Protein AF-E4SNQ3-F1 (afdb_monomer)

pLDDT: mean 89.82, std 9.9, range [56.59, 98.12]

Radius of gyration: 20.14 Å; Cα contacts (8 Å, |Δi|>4): 132; chains: 1; bounding box: 45×31×50 Å

InterPro domains:
  IPR001387 Cro/C1-type, helix-turn-helix domain [PF01381] (7-59)
  IPR001387 Cro/C1-type, helix-turn-helix domain [PS50943] (6-59)
  IPR001387 Cro/C1-type, helix-turn-helix domain [SM00530] (5-59)
  IPR001387 Cro/C1-type, helix-turn-helix domain [cd00093] (3-59)
  IPR010982 Lambda repressor-like, DNA-binding domain superfamily [SSF47413] (2-60)
  IPR011990 Tetratricopeptide-like helical domain superfamily [G3DSA:1.25.40.10] (1-135)
  IPR053163 HTH-type transcriptional regulator Rgg-like [PTHR37038] (2-121)

Secondary structure (DSSP, 8-state):
-HHHHHHHHHHHTT--HHHHHTTTS-HHHHHHHHTTSS---HHHHHHHHHHTT--HHHHHHHTT-SHHHHHHHHHHHHHHTT-HHHHHHHHHHHHHHHHH-TT-HHHHHHHHHHHHHHHHHHS---S-TTTTT--

Foldseek 3Di:
DLLLLLVVLCVVVVHDLCRLCPPQHDSVQSVCSNVVNHDDDPVSVCSSCVSSPHHPQNSCVSVVNDPLNVLVVQLVVCLVVVVLVSLVVSLVVLVVVCVVVVVPVSSLVSSVSSQVSSCVSPVDGPRDPVSVVVD

Nearest PDB structures (foldseek):
  4yv6-assembly2_D  TM=5.550E-01  e=3.337E-05  Streptococcus dysgalactiae
  7zcv-assembly1_A  TM=4.538E-01  e=9.419E-04  Streptococcus pneumoniae
  2axv-assembly1_D  TM=5.640E-01  e=3.062E-03  Enterococcus faecalis
  2aw6-assembly1_A  TM=5.502E-01  e=3.062E-03  Enterococcus faecalis
  3u3w-assembly1_B  TM=4.871E-01  e=1.046E-02  Bacillus thuringiensis Bt407

Solvent-accessible surface area (backbone atoms only — not comparable to full-atom values): 7565 Å² total; per-residue (Å²): 107,66,35,40,47,50,49,51,58,35,52,77,70,70,54,51,62,59,74,57,21,62,98,70,52,53,47,68,54,51,51,27,18,32,67,68,70,49,78,78,56,70,68,52,52,51,56,44,30,54,70,68,75,43,53,71,70,58,49,31,45,76,63,63,60,32,73,64,54,54,50,52,51,49,46,53,49,26,59,76,69,66,35,58,69,58,26,50,52,51,18,53,52,27,45,54,51,18,72,79,36,75,85,42,60,69,37,48,55,50,20,50,54,30,21,50,59,36,20,73,79,66,78,47,81,77,65,58,75,80,57,65,79,76,113

Structure (mmCIF, N/CA/C/O backbone):
data_AF-E4SNQ3-F1
#
_entry.id   AF-E4SNQ3-F1
#
loop_
_atom_site.group_PDB
_atom_site.id
_atom_site.type_symbol
_atom_site.label_atom_id
_atom_site.label_alt_id
_atom_site.label_comp_id
_atom_site.label_asym_id
_atom_site.label_entity_id
_atom_site.label_seq_id
_atom_site.pdbx_PDB_ins_code
_atom_site.Cartn_x
_atom_site.Cartn_y
_atom_site.Cartn_z
_atom_site.occupancy
_atom_site.B_iso_or_equiv
_atom_site.auth_seq_id
_atom_site.auth_comp_id
_atom_site.auth_asym_id
_atom_site.auth_atom_id
_atom_site.pdbx_PDB_model_num
ATOM 1 N N . MET A 1 1 ? -12.685 1.979 0.065 1.00 73.75 1 MET A N 1
ATOM 2 C CA . MET A 1 1 ? -11.690 0.882 0.140 1.00 73.75 1 MET A CA 1
ATOM 3 C C . MET A 1 1 ? -11.237 0.616 1.573 1.00 73.75 1 MET A C 1
ATOM 5 O O . MET A 1 1 ? -11.560 -0.443 2.088 1.00 73.75 1 MET A O 1
ATOM 9 N N . LEU A 1 2 ? -10.552 1.548 2.257 1.00 90.31 2 LEU A N 1
ATOM 10 C CA . LEU A 1 2 ? -10.035 1.297 3.617 1.00 90.31 2 LEU A CA 1
ATOM 11 C C . LEU A 1 2 ? -11.123 1.175 4.693 1.00 90.31 2 LEU A C 1
ATOM 13 O O . LEU A 1 2 ? -11.112 0.216 5.457 1.00 90.31 2 LEU A O 1
ATOM 17 N N . GLY A 1 3 ? -12.080 2.108 4.743 1.00 94.88 3 GLY A N 1
ATOM 18 C CA . GLY A 1 3 ? -13.164 2.050 5.732 1.00 94.88 3 GLY A CA 1
ATOM 19 C C . GLY A 1 3 ? -14.006 0.779 5.598 1.00 94.88 3 GLY A C 1
ATOM 20 O O . GLY A 1 3 ? -14.340 0.132 6.588 1.00 94.88 3 GLY A O 1
ATOM 21 N N . GLU A 1 4 ? -14.282 0.366 4.364 1.00 95.31 4 GLU A N 1
ATOM 22 C CA . GLU A 1 4 ? -14.963 -0.896 4.079 1.00 95.31 4 GLU A CA 1
ATOM 23 C C . GLU A 1 4 ? -14.151 -2.116 4.529 1.00 95.31 4 GLU A C 1
ATOM 25 O O . GLU A 1 4 ? -14.696 -2.993 5.201 1.00 95.31 4 GLU A O 1
ATOM 30 N N . LYS A 1 5 ? -12.840 -2.140 4.256 1.00 94.88 5 LYS A N 1
ATOM 31 C C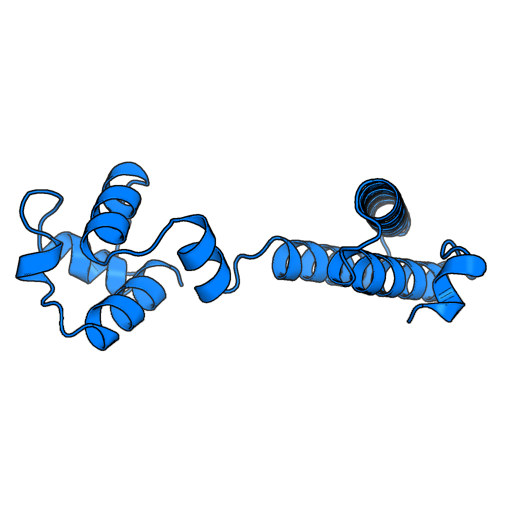A . LYS A 1 5 ? -11.961 -3.212 4.736 1.00 94.88 5 LYS A CA 1
ATOM 32 C C . LYS A 1 5 ? -11.925 -3.278 6.261 1.00 94.88 5 LYS A C 1
ATOM 34 O O . LYS A 1 5 ? -11.986 -4.361 6.838 1.00 94.88 5 LYS A O 1
ATOM 39 N N . PHE A 1 6 ? -11.870 -2.128 6.928 1.00 97.06 6 PHE A N 1
ATOM 40 C CA . PHE A 1 6 ? -11.948 -2.057 8.384 1.00 97.06 6 PHE A CA 1
ATOM 41 C C . PHE A 1 6 ? -13.270 -2.642 8.903 1.00 97.06 6 PHE A C 1
ATOM 43 O O . PHE A 1 6 ? -13.261 -3.460 9.823 1.00 97.06 6 PHE A O 1
ATOM 50 N N . ARG A 1 7 ? -14.401 -2.289 8.274 1.00 97.69 7 ARG A N 1
ATOM 51 C CA . ARG A 1 7 ? -15.733 -2.820 8.608 1.00 97.69 7 ARG A CA 1
ATOM 52 C C . ARG A 1 7 ? -15.778 -4.343 8.519 1.00 97.69 7 ARG A C 1
ATOM 54 O O . ARG A 1 7 ? -16.350 -4.977 9.404 1.00 97.69 7 ARG A O 1
ATOM 61 N N . GLU A 1 8 ? -15.206 -4.926 7.467 1.00 97.06 8 GLU A N 1
ATOM 62 C CA . GLU A 1 8 ? -15.104 -6.382 7.309 1.00 97.06 8 GLU A CA 1
ATOM 63 C C . GLU A 1 8 ? -14.332 -7.015 8.468 1.00 97.06 8 GLU A C 1
ATOM 65 O O . GLU A 1 8 ? -14.862 -7.892 9.148 1.00 97.06 8 GLU A O 1
ATOM 70 N N . LEU A 1 9 ? -13.117 -6.528 8.735 1.00 96.94 9 LEU A N 1
ATOM 71 C CA . LEU A 1 9 ? -12.230 -7.066 9.771 1.00 96.94 9 LEU A CA 1
ATOM 72 C C . LEU A 1 9 ? -12.852 -6.957 11.167 1.00 96.94 9 LEU A C 1
ATOM 74 O O . LEU A 1 9 ? -12.835 -7.908 11.946 1.00 96.94 9 LEU A O 1
ATOM 78 N N . ARG A 1 10 ? -13.485 -5.820 11.464 1.00 97.50 10 ARG A N 1
ATOM 79 C CA . ARG A 1 10 ? -14.216 -5.611 12.714 1.00 97.50 10 ARG A CA 1
ATOM 80 C C . ARG A 1 10 ? -15.377 -6.595 12.869 1.00 97.50 10 ARG A C 1
ATOM 82 O O . ARG A 1 10 ? -15.564 -7.159 13.947 1.00 97.50 10 ARG A O 1
ATOM 89 N N . LYS A 1 11 ? -16.179 -6.784 11.813 1.00 97.50 11 LYS A N 1
ATOM 90 C CA . LYS A 1 11 ? -17.323 -7.709 11.831 1.00 97.50 11 LYS A CA 1
ATOM 91 C C . LYS A 1 11 ? -16.880 -9.164 11.973 1.00 97.50 11 LYS A C 1
ATOM 93 O O . LYS A 1 11 ? -17.542 -9.901 12.693 1.00 97.50 11 LYS A O 1
ATOM 98 N N . GLN A 1 12 ? -15.761 -9.554 11.361 1.00 96.88 12 GLN A N 1
ATOM 99 C CA . GLN A 1 12 ? -15.171 -10.891 11.521 1.00 96.88 12 GLN A CA 1
ATOM 100 C C . GLN A 1 12 ? -14.804 -11.200 12.980 1.00 96.88 12 GLN A C 1
ATOM 102 O O . GLN A 1 12 ? -14.927 -12.340 13.408 1.00 96.88 12 GLN A O 1
ATOM 107 N N . GLN A 1 13 ? -14.418 -10.187 13.761 1.00 96.62 13 GLN A N 1
ATOM 108 C CA . GLN A 1 13 ? -14.147 -10.322 15.198 1.00 96.62 13 GLN A CA 1
ATOM 109 C C . GLN A 1 13 ? -15.397 -10.163 16.085 1.00 96.62 13 GLN A C 1
ATOM 111 O O . GLN A 1 13 ? -15.290 -10.173 17.309 1.00 96.62 13 GLN A O 1
ATOM 116 N N . GLY A 1 14 ? -16.585 -9.954 15.504 1.00 97.00 14 GLY A N 1
ATOM 117 C CA . GLY A 1 14 ? -17.825 -9.751 16.261 1.00 97.00 14 GLY A CA 1
ATOM 118 C C . GLY A 1 14 ? -17.878 -8.441 17.062 1.00 97.00 14 GLY A C 1
ATOM 119 O O . GLY A 1 14 ? -18.680 -8.312 17.986 1.00 97.00 14 GLY A O 1
ATOM 120 N N . ILE A 1 15 ? -17.039 -7.449 16.740 1.00 97.06 15 ILE A N 1
ATOM 121 C CA . ILE A 1 15 ? -16.958 -6.195 17.502 1.00 97.06 15 ILE A CA 1
ATOM 122 C C . ILE A 1 15 ? -18.008 -5.201 16.985 1.00 97.06 15 ILE A C 1
ATOM 124 O O . ILE A 1 15 ? -18.052 -4.865 15.798 1.00 97.06 15 ILE A O 1
ATOM 128 N N . SER A 1 16 ? -18.860 -4.686 17.876 1.00 97.31 16 SER A N 1
ATOM 129 C CA . SER A 1 16 ? -19.875 -3.691 17.509 1.00 97.31 16 SER A CA 1
ATOM 130 C C . SER A 1 16 ? -19.252 -2.331 17.178 1.00 97.31 16 SER A C 1
ATOM 132 O O . SER A 1 16 ? -18.189 -1.963 17.682 1.00 97.31 16 SER A O 1
ATOM 134 N N . ILE A 1 17 ? -19.934 -1.554 16.333 1.00 97.81 17 ILE A N 1
ATOM 135 C CA . ILE A 1 17 ? -19.465 -0.215 15.954 1.00 97.81 17 ILE A CA 1
ATOM 136 C C . ILE A 1 17 ? -19.396 0.729 17.163 1.00 97.81 17 ILE A C 1
ATOM 138 O O . ILE A 1 17 ? -18.476 1.532 17.264 1.00 97.81 17 ILE A O 1
ATOM 142 N N . ILE A 1 18 ? -20.323 0.577 18.113 1.00 97.44 18 ILE A N 1
ATOM 143 C CA . ILE A 1 18 ? -20.355 1.353 19.355 1.00 97.44 18 ILE A CA 1
ATOM 144 C C . ILE A 1 18 ? -19.084 1.062 20.160 1.00 97.44 18 ILE A C 1
ATOM 146 O O . ILE A 1 18 ? -18.306 1.980 20.412 1.00 97.44 18 ILE A O 1
ATOM 150 N N . LYS A 1 19 ? -18.815 -0.223 20.436 1.00 96.94 19 LYS A N 1
ATOM 151 C CA . LYS A 1 19 ? -17.662 -0.676 21.230 1.00 96.94 19 LYS A CA 1
ATOM 152 C C . LYS A 1 19 ? -16.323 -0.263 20.624 1.00 96.94 19 LYS A C 1
ATOM 154 O O . LYS A 1 19 ? -15.395 0.065 21.356 1.00 96.94 19 LYS A O 1
ATOM 159 N N . VAL A 1 20 ? -16.187 -0.305 19.298 1.00 97.50 20 VAL A N 1
ATOM 160 C CA . VAL A 1 20 ? -14.918 0.076 18.664 1.00 97.50 20 VAL A CA 1
ATOM 161 C C . VAL A 1 20 ? -14.719 1.595 18.640 1.00 97.50 20 VAL A C 1
ATOM 163 O O . VAL A 1 20 ? -13.589 2.056 18.740 1.00 97.50 20 VAL A O 1
ATOM 166 N N . SER A 1 21 ? -15.802 2.370 18.500 1.00 97.75 21 SER A N 1
ATOM 167 C CA . SER A 1 21 ? -15.742 3.832 18.359 1.00 97.75 21 SER A CA 1
ATOM 168 C C . SER A 1 21 ? -15.537 4.571 19.682 1.00 97.75 21 SER A C 1
ATOM 170 O O . SER A 1 21 ? -15.025 5.691 19.689 1.00 97.75 21 SER A O 1
ATOM 172 N N . GLU A 1 22 ? -15.913 3.941 20.796 1.00 97.69 22 GLU A N 1
ATOM 173 C CA . GLU A 1 22 ? -15.920 4.529 22.133 1.00 97.69 22 GLU A CA 1
ATOM 174 C C . GLU A 1 22 ? -14.572 5.155 22.516 1.00 97.69 22 GLU A C 1
ATOM 176 O O . GLU A 1 22 ? -13.531 4.492 22.494 1.00 97.69 22 GLU A O 1
ATOM 181 N N . GLY A 1 23 ? -14.601 6.447 22.859 1.00 96.81 23 GLY A N 1
ATOM 182 C CA . GLY A 1 23 ? -13.419 7.229 23.237 1.00 96.81 23 GLY A CA 1
ATOM 183 C C . GLY A 1 23 ? -12.502 7.636 22.077 1.00 96.81 23 GLY A C 1
ATOM 184 O O . GLY A 1 23 ? -11.480 8.264 22.323 1.00 96.81 23 GLY A O 1
ATOM 185 N N . ILE A 1 24 ? -12.840 7.301 20.823 1.00 97.69 24 ILE A N 1
ATOM 186 C CA . ILE A 1 24 ? -12.021 7.617 19.637 1.00 97.69 24 ILE A CA 1
ATOM 187 C C . ILE A 1 24 ? -12.782 8.530 18.663 1.00 97.69 24 ILE A C 1
ATOM 189 O O . ILE A 1 24 ? -12.246 9.520 18.163 1.00 97.69 24 ILE A O 1
ATOM 193 N N . THR A 1 25 ? -14.034 8.193 18.348 1.00 97.75 25 THR A N 1
ATOM 194 C CA . THR A 1 25 ? -14.883 8.942 17.408 1.00 97.75 25 THR A CA 1
ATOM 195 C C . THR A 1 25 ? -16.361 8.621 17.646 1.00 97.75 25 THR A C 1
ATOM 197 O O . THR A 1 25 ? -16.683 7.707 18.398 1.00 97.75 25 THR A O 1
ATOM 200 N N . SER A 1 26 ? -17.293 9.333 17.006 1.00 97.88 26 SER A N 1
ATOM 201 C CA . SER A 1 26 ? -18.711 8.961 17.097 1.00 97.88 26 SER A CA 1
ATOM 202 C C . SER A 1 26 ? -19.014 7.722 16.245 1.00 97.88 26 SER A C 1
ATOM 204 O O . SER A 1 26 ? -18.475 7.567 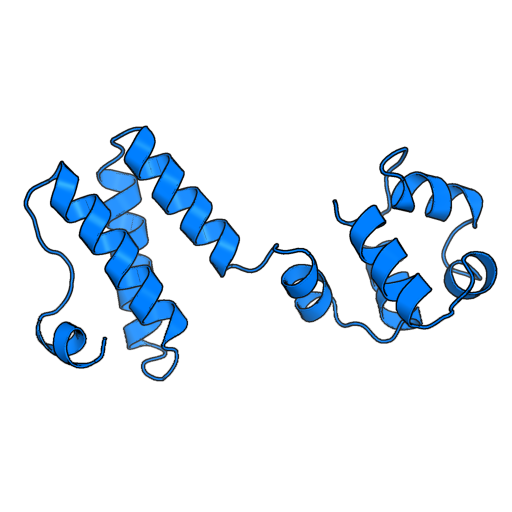15.144 1.00 97.88 26 SER A O 1
ATOM 206 N N . ALA A 1 27 ? -19.942 6.871 16.700 1.00 97.38 27 ALA A N 1
ATOM 207 C CA . ALA A 1 27 ? -20.402 5.715 15.923 1.00 97.38 27 ALA A CA 1
ATOM 208 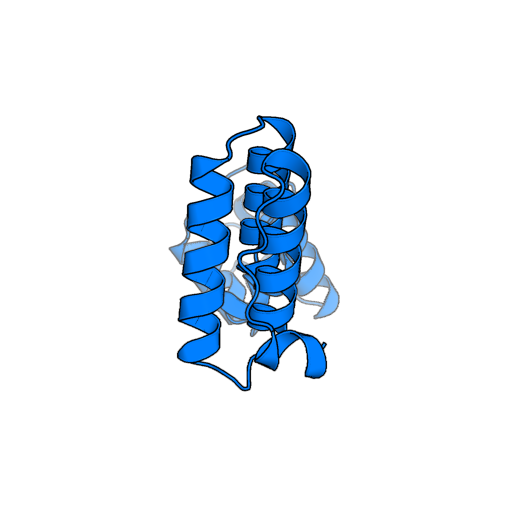C C . ALA A 1 27 ? -20.924 6.124 14.532 1.00 97.38 27 ALA A C 1
ATOM 210 O O . ALA A 1 27 ? -20.672 5.432 13.549 1.00 97.38 27 ALA A O 1
ATOM 211 N N . SER A 1 28 ? -21.581 7.285 14.426 1.00 97.25 28 SER A N 1
ATOM 212 C CA . SER A 1 28 ? -22.047 7.850 13.153 1.00 97.25 28 SER A CA 1
ATOM 213 C C . SER A 1 28 ? -20.900 8.243 12.215 1.00 97.25 28 SER A C 1
ATOM 215 O O . SER A 1 28 ? -20.959 7.954 11.019 1.00 97.25 28 SER A O 1
ATOM 217 N N . SER A 1 29 ? -19.831 8.855 12.736 1.00 97.50 29 SER A N 1
ATOM 218 C CA . SER A 1 29 ? -18.650 9.224 11.944 1.00 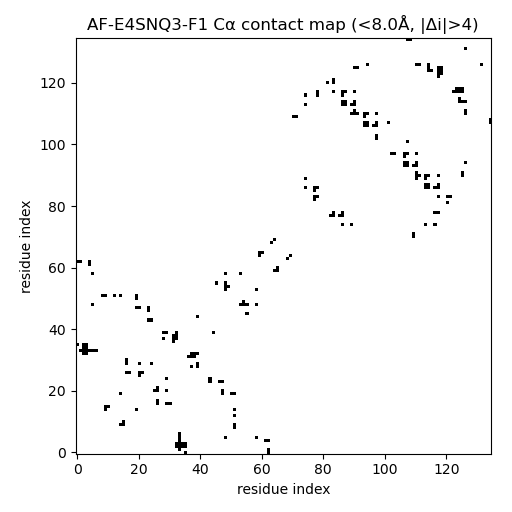97.50 29 SER A CA 1
ATOM 219 C C . SER A 1 29 ? -17.923 7.981 11.447 1.00 97.50 29 SER A C 1
ATOM 221 O O . SER A 1 29 ? -17.586 7.892 10.266 1.00 97.50 29 SER A O 1
ATOM 223 N N . LEU A 1 30 ? -17.752 6.985 12.324 1.00 98.12 30 LEU A N 1
ATOM 224 C CA . LEU A 1 30 ? -17.187 5.696 11.946 1.00 98.12 30 LEU A CA 1
ATOM 225 C C . LEU A 1 30 ? -18.044 5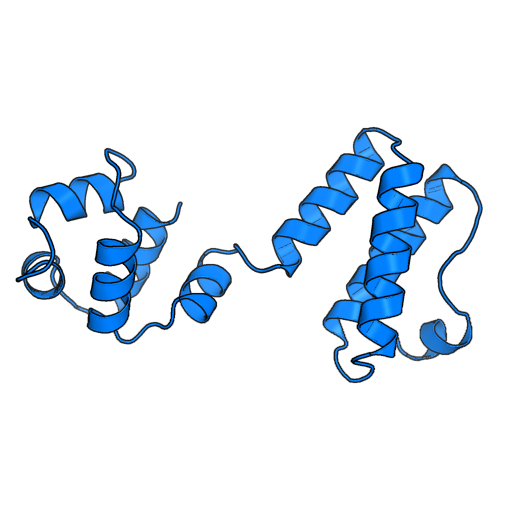.004 10.881 1.00 98.12 30 LEU A C 1
ATOM 227 O O . LEU A 1 30 ? -17.509 4.542 9.881 1.00 98.12 30 LEU A O 1
ATOM 231 N N . GLN A 1 31 ? -19.369 4.998 11.033 1.00 97.69 31 GLN A N 1
ATOM 232 C CA . GLN A 1 31 ? -20.276 4.382 10.065 1.00 97.69 31 GLN A CA 1
ATOM 233 C C . GLN A 1 31 ? -20.198 5.058 8.696 1.00 97.69 31 GLN A C 1
ATOM 235 O O . GLN A 1 31 ? -20.242 4.382 7.667 1.00 97.69 31 GLN A O 1
ATOM 240 N N . ARG A 1 32 ? -20.092 6.391 8.653 1.00 97.81 32 ARG A N 1
ATOM 241 C CA . ARG A 1 32 ? -19.900 7.114 7.392 1.00 97.81 32 ARG A CA 1
ATOM 242 C C . ARG A 1 32 ? -18.590 6.710 6.730 1.00 97.81 32 ARG A C 1
ATOM 244 O O . ARG A 1 32 ? -18.614 6.374 5.550 1.00 97.81 32 ARG A O 1
ATOM 251 N N . TRP A 1 33 ? -17.490 6.678 7.476 1.00 97.50 33 TRP A N 1
ATOM 252 C CA . TRP A 1 33 ? -16.194 6.251 6.946 1.00 97.50 33 TRP A CA 1
ATOM 253 C C . TRP A 1 33 ? -16.204 4.789 6.470 1.00 97.50 33 TRP A C 1
ATOM 255 O O . TRP A 1 33 ? -15.794 4.508 5.346 1.00 97.50 33 TRP A O 1
ATOM 265 N N . GLU A 1 34 ? -16.770 3.868 7.257 1.00 97.06 34 GLU A N 1
ATOM 266 C CA . GLU A 1 34 ? -16.912 2.445 6.909 1.00 97.06 34 GLU A CA 1
ATOM 267 C C . GLU A 1 34 ? -17.722 2.197 5.627 1.00 97.06 34 GLU A C 1
ATOM 269 O O . GLU A 1 34 ? -17.553 1.173 4.968 1.00 97.06 34 GLU A O 1
ATOM 274 N N . ASN A 1 35 ? -18.606 3.129 5.268 1.00 96.19 35 ASN A N 1
ATOM 275 C CA . ASN A 1 35 ? -19.423 3.072 4.056 1.00 96.19 35 ASN A CA 1
ATOM 276 C C . ASN A 1 35 ? -18.887 3.965 2.925 1.00 96.19 35 ASN A C 1
ATOM 278 O O . ASN A 1 35 ? -19.615 4.221 1.970 1.00 96.19 35 ASN A O 1
ATOM 282 N N . ASN A 1 36 ? -17.650 4.463 3.032 1.00 93.31 36 ASN A N 1
ATOM 283 C CA . ASN A 1 36 ? -17.035 5.395 2.077 1.00 93.31 36 ASN A CA 1
ATOM 284 C C . ASN A 1 36 ? -17.849 6.698 1.873 1.00 93.31 36 ASN A C 1
ATOM 286 O O . ASN A 1 36 ? -17.790 7.321 0.820 1.00 93.31 36 ASN A O 1
ATOM 290 N N . LYS A 1 37 ? -18.626 7.115 2.882 1.00 95.31 37 LYS A N 1
ATOM 291 C CA . LYS A 1 37 ? -19.459 8.333 2.889 1.00 95.31 37 LYS A CA 1
ATOM 292 C C . LYS A 1 37 ? -18.853 9.467 3.718 1.00 95.31 37 LYS A C 1
ATOM 294 O O . LYS A 1 37 ? -19.559 10.427 4.023 1.00 95.31 3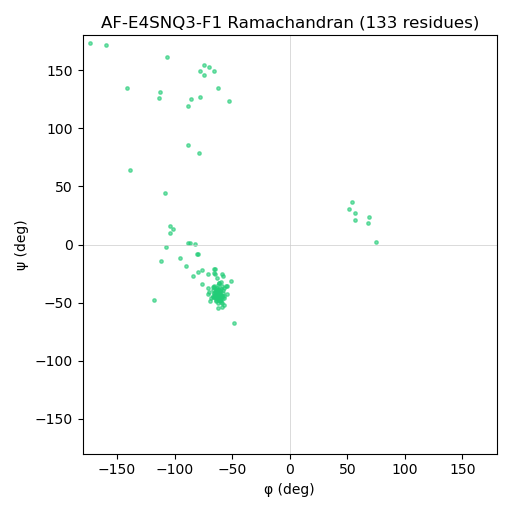7 LYS A O 1
ATOM 299 N N . GLY A 1 38 ? -17.602 9.343 4.153 1.00 92.31 38 GLY A N 1
ATOM 300 C CA . GLY A 1 38 ? -16.896 10.331 4.966 1.00 92.31 38 GLY A CA 1
ATOM 301 C C . GLY A 1 38 ? -15.429 9.962 5.167 1.00 92.31 38 GLY A C 1
ATOM 302 O O . GLY A 1 38 ? -15.002 8.870 4.796 1.00 92.31 38 GLY A O 1
ATOM 303 N N . GLU A 1 39 ? -14.679 10.873 5.776 1.00 93.94 39 GLU A N 1
ATOM 304 C CA . GLU A 1 39 ? -13.244 10.733 6.025 1.00 93.94 39 GLU A CA 1
ATOM 305 C C . GLU A 1 39 ? -12.949 10.469 7.506 1.00 93.94 39 GLU A C 1
ATOM 307 O O . GLU A 1 39 ? -13.781 10.714 8.383 1.00 93.94 39 GLU A O 1
ATOM 312 N N . MET A 1 40 ? -11.752 9.953 7.783 1.00 95.50 40 MET A N 1
ATOM 313 C CA . MET A 1 40 ? -11.261 9.690 9.133 1.00 95.50 40 MET A CA 1
ATOM 314 C C . MET A 1 40 ? -9.776 10.038 9.195 1.00 95.50 40 MET A C 1
ATOM 316 O O . MET A 1 40 ? -9.020 9.652 8.305 1.00 95.50 40 MET A O 1
ATOM 320 N N . SER A 1 41 ? -9.353 10.750 10.242 1.00 95.62 41 SER A N 1
ATOM 321 C CA . SER A 1 41 ? -7.939 11.080 10.426 1.00 95.62 41 SER A CA 1
ATOM 322 C C . SER A 1 41 ? -7.107 9.824 10.686 1.00 95.62 41 SER A C 1
ATOM 324 O O . SER A 1 41 ? -7.581 8.865 11.301 1.00 95.62 41 SER A O 1
ATOM 326 N N . ILE A 1 42 ? -5.841 9.844 10.264 1.00 93.12 42 ILE A N 1
ATOM 327 C CA . ILE A 1 42 ? -4.921 8.711 10.434 1.00 93.12 42 ILE A CA 1
ATOM 328 C C . ILE A 1 42 ? -4.732 8.313 11.905 1.00 93.12 42 ILE A C 1
ATOM 330 O O . ILE A 1 42 ? -4.658 7.126 12.217 1.00 93.12 42 ILE A O 1
ATOM 334 N N . GLU A 1 43 ? -4.735 9.285 12.818 1.00 96.38 43 GLU A N 1
ATOM 335 C CA . GLU A 1 43 ? -4.680 9.054 14.265 1.00 96.38 43 GLU A CA 1
ATOM 336 C C . GLU A 1 43 ? -5.872 8.208 14.740 1.00 96.38 43 GLU A C 1
ATOM 338 O O . GLU A 1 43 ? -5.697 7.171 15.380 1.00 96.38 43 GLU A O 1
ATOM 343 N N . LYS A 1 44 ? -7.095 8.590 14.345 1.00 97.50 44 LYS A N 1
ATOM 344 C CA . LYS A 1 44 ? -8.312 7.840 14.679 1.00 97.50 44 LYS A CA 1
ATOM 345 C C . LYS A 1 44 ? -8.302 6.455 14.046 1.00 97.50 44 LYS A C 1
ATOM 347 O O . LYS A 1 44 ? -8.646 5.491 14.721 1.00 97.50 44 LYS A O 1
ATOM 352 N N . VAL A 1 45 ? -7.877 6.335 12.786 1.00 96.75 45 VAL A N 1
ATOM 353 C CA . VAL A 1 45 ? -7.740 5.033 12.110 1.00 96.75 45 VAL A CA 1
ATOM 354 C C . VAL A 1 45 ? -6.767 4.129 12.867 1.00 96.75 45 VAL A C 1
ATOM 356 O O . VAL A 1 45 ? -7.087 2.972 13.116 1.00 96.75 45 VAL A O 1
ATOM 359 N N . THR A 1 46 ? -5.626 4.654 13.306 1.00 95.69 46 THR A N 1
ATOM 360 C CA . THR A 1 46 ? -4.625 3.887 14.063 1.00 95.69 46 THR A CA 1
ATOM 361 C C . THR A 1 46 ? -5.187 3.403 15.401 1.00 95.69 46 THR A C 1
ATOM 363 O O . THR A 1 46 ? -5.072 2.224 15.734 1.00 95.69 46 THR A O 1
ATOM 366 N N . ASN A 1 47 ? -5.888 4.273 16.133 1.00 97.62 47 ASN A N 1
ATOM 367 C CA . ASN A 1 47 ? -6.534 3.904 17.395 1.00 97.62 47 ASN A CA 1
ATOM 368 C C . ASN A 1 47 ? -7.643 2.854 17.205 1.00 97.62 47 ASN A C 1
ATOM 370 O O . ASN A 1 47 ? -7.777 1.933 18.013 1.00 97.62 47 ASN A O 1
ATOM 374 N N . LEU A 1 48 ? -8.417 2.956 16.122 1.00 98.06 48 LEU A N 1
ATOM 375 C CA . LEU A 1 48 ? -9.446 1.979 15.761 1.00 98.06 48 LEU A CA 1
ATOM 376 C C . LEU A 1 48 ? -8.842 0.613 15.402 1.00 98.06 48 LEU A C 1
ATOM 378 O O . LEU A 1 48 ? -9.376 -0.414 15.818 1.00 98.06 48 LEU A O 1
ATOM 382 N N . LEU A 1 49 ? -7.729 0.591 14.662 1.00 97.75 49 LEU A N 1
ATOM 383 C CA . LEU A 1 49 ? -6.994 -0.631 14.322 1.00 97.75 49 LEU A CA 1
ATOM 384 C C . LEU A 1 49 ? -6.450 -1.330 15.572 1.00 97.75 49 LEU A C 1
ATOM 386 O O . LEU A 1 49 ? -6.648 -2.535 15.734 1.00 97.75 49 LEU A O 1
ATOM 390 N N . ASN A 1 50 ? -5.877 -0.563 16.503 1.00 96.19 50 ASN A N 1
ATOM 391 C CA . ASN A 1 50 ? -5.433 -1.081 17.797 1.00 96.19 50 ASN A CA 1
ATOM 392 C C . ASN A 1 50 ? -6.591 -1.722 18.579 1.00 96.19 50 ASN A C 1
ATOM 394 O O . ASN A 1 50 ? -6.418 -2.780 19.177 1.00 96.19 50 ASN A O 1
ATOM 398 N N . ARG A 1 51 ? -7.799 -1.139 18.533 1.00 96.75 51 ARG A N 1
ATOM 399 C CA . ARG A 1 51 ? -8.986 -1.674 19.227 1.00 96.75 51 ARG A CA 1
ATOM 400 C C . ARG A 1 51 ? -9.452 -3.031 18.687 1.00 96.75 51 ARG A C 1
ATOM 402 O O . ARG A 1 51 ? -10.087 -3.783 19.423 1.00 96.75 51 ARG A O 1
ATOM 409 N N . ILE A 1 52 ? -9.144 -3.339 17.428 1.00 96.62 52 ILE A N 1
ATOM 410 C CA . ILE A 1 52 ? -9.410 -4.643 16.805 1.00 96.62 52 ILE A CA 1
ATOM 411 C C . ILE A 1 52 ? -8.137 -5.497 16.685 1.00 96.62 52 ILE A C 1
ATOM 413 O O . ILE A 1 52 ? -8.118 -6.464 15.933 1.00 96.62 52 ILE A O 1
ATOM 417 N N . ASN A 1 53 ? -7.067 -5.151 17.410 1.00 96.12 53 ASN A N 1
ATOM 418 C CA . ASN A 1 53 ? -5.792 -5.876 17.435 1.00 96.12 53 ASN A CA 1
ATOM 419 C C . ASN A 1 53 ? -5.154 -6.100 16.051 1.00 96.12 53 ASN A C 1
ATOM 421 O O . ASN A 1 53 ? -4.552 -7.144 15.809 1.00 96.12 53 ASN A O 1
ATOM 425 N N . ILE A 1 54 ? -5.275 -5.134 15.136 1.00 94.50 54 ILE A N 1
ATOM 426 C CA . ILE A 1 54 ? -4.638 -5.193 13.814 1.00 94.50 54 ILE A CA 1
ATOM 427 C C . ILE A 1 54 ? -3.561 -4.120 13.728 1.00 94.50 54 ILE A C 1
ATOM 429 O O . ILE A 1 54 ? -3.803 -2.952 14.021 1.00 94.50 54 ILE A O 1
ATOM 433 N N . ARG A 1 55 ? -2.362 -4.503 13.283 1.00 91.00 55 ARG A N 1
ATOM 434 C CA . ARG A 1 55 ? -1.276 -3.542 13.049 1.00 91.00 55 ARG A CA 1
ATOM 435 C C . ARG A 1 55 ? -1.482 -2.797 11.722 1.00 91.00 55 ARG A C 1
ATOM 437 O O . ARG A 1 55 ? -1.992 -3.395 10.774 1.00 91.00 55 ARG A O 1
ATOM 444 N N . PRO A 1 56 ? -1.042 -1.531 11.588 1.00 88.00 56 PRO A N 1
ATOM 445 C CA . PRO A 1 56 ? -1.219 -0.768 10.349 1.00 88.00 56 PRO A CA 1
ATOM 446 C C . PRO A 1 56 ? -0.672 -1.458 9.092 1.00 88.00 56 PRO A C 1
ATOM 448 O O . PRO A 1 56 ? -1.351 -1.495 8.071 1.00 88.00 56 PRO A O 1
ATOM 451 N N . ASN A 1 57 ? 0.513 -2.065 9.163 1.00 83.06 57 ASN A N 1
ATOM 452 C CA . ASN A 1 57 ? 1.107 -2.798 8.040 1.00 83.06 57 ASN A CA 1
ATOM 453 C C . ASN A 1 57 ? 0.273 -4.021 7.625 1.00 83.06 57 ASN A C 1
ATOM 455 O O . ASN A 1 57 ? 0.038 -4.246 6.441 1.00 83.06 57 ASN A O 1
ATOM 459 N N . GLU A 1 58 ? -0.221 -4.784 8.598 1.00 85.25 58 GLU A N 1
ATOM 460 C CA . GLU A 1 58 ? -1.119 -5.912 8.358 1.00 85.25 58 GLU A CA 1
ATOM 461 C C . GLU A 1 58 ? -2.436 -5.447 7.726 1.00 85.25 58 GLU A C 1
ATOM 463 O O . GLU A 1 58 ? -2.930 -6.070 6.786 1.00 85.25 58 GLU A O 1
ATOM 468 N N . PHE A 1 59 ? -2.994 -4.338 8.211 1.00 91.00 59 PHE A N 1
ATOM 469 C CA . PHE A 1 59 ? -4.206 -3.754 7.652 1.00 91.00 59 PHE A CA 1
ATOM 470 C C . PHE A 1 59 ? -4.024 -3.355 6.188 1.00 91.00 59 PHE A C 1
ATOM 472 O O . PHE A 1 59 ? -4.853 -3.718 5.354 1.00 91.00 59 PHE A O 1
ATOM 479 N N . LEU A 1 60 ? -2.931 -2.657 5.866 1.00 85.88 60 LEU A N 1
ATOM 480 C CA . LEU A 1 60 ? -2.605 -2.266 4.496 1.00 85.88 60 LEU A CA 1
ATOM 481 C C . LEU A 1 60 ? -2.433 -3.490 3.597 1.00 85.88 60 LEU A C 1
ATOM 483 O O . LEU A 1 60 ? -2.999 -3.523 2.506 1.00 85.88 60 LEU A O 1
ATOM 487 N N . ALA A 1 61 ? -1.760 -4.536 4.079 1.00 80.62 61 ALA A N 1
ATOM 488 C CA . ALA A 1 61 ? -1.627 -5.777 3.328 1.00 80.62 61 ALA A CA 1
ATOM 489 C C . ALA A 1 61 ? -2.988 -6.430 3.037 1.00 80.62 61 ALA A C 1
ATOM 491 O O . ALA A 1 61 ? -3.298 -6.746 1.889 1.00 80.62 61 ALA A O 1
ATOM 492 N N . LYS A 1 62 ? -3.853 -6.545 4.052 1.00 83.44 62 LYS A N 1
ATOM 493 C CA . LYS A 1 62 ? -5.222 -7.071 3.899 1.00 83.44 62 LYS A CA 1
ATOM 494 C C . LYS A 1 62 ? -6.117 -6.179 3.035 1.00 83.44 62 LYS A C 1
ATOM 496 O O . LYS A 1 62 ? -7.096 -6.670 2.476 1.00 83.44 62 LYS A O 1
ATOM 501 N N . ALA A 1 63 ? -5.814 -4.887 2.945 1.00 81.69 63 ALA A N 1
ATOM 502 C CA . ALA A 1 63 ? -6.490 -3.939 2.068 1.00 81.69 63 ALA A CA 1
ATOM 503 C C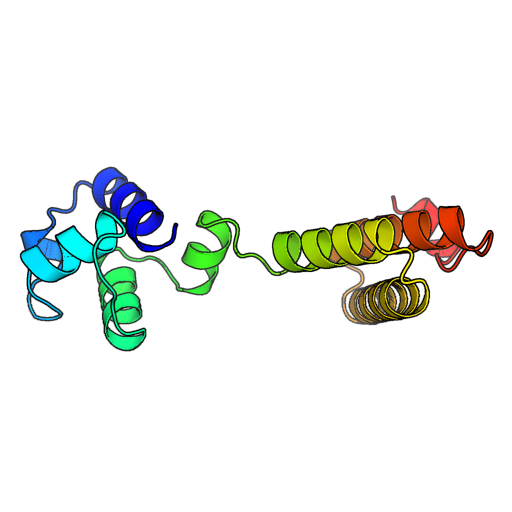 . ALA A 1 63 ? -5.966 -3.972 0.623 1.00 81.69 63 ALA A C 1
ATOM 505 O O . ALA A 1 63 ? -6.447 -3.200 -0.203 1.00 81.69 63 ALA A O 1
ATOM 506 N N . GLY A 1 64 ? -4.987 -4.829 0.309 1.00 70.81 64 GLY A N 1
ATOM 507 C CA . GLY A 1 64 ? -4.353 -4.855 -1.007 1.00 70.81 64 GLY A CA 1
ATOM 508 C C . GLY A 1 64 ? -3.508 -3.607 -1.282 1.00 70.81 64 GLY A C 1
ATOM 509 O O . GLY A 1 64 ? -3.280 -3.259 -2.435 1.00 70.81 64 GLY A O 1
ATOM 510 N N . LEU A 1 65 ? -3.044 -2.925 -0.238 1.00 67.69 65 LEU A N 1
ATOM 511 C CA . LEU A 1 65 ? -2.130 -1.784 -0.301 1.00 67.69 65 LEU A CA 1
ATOM 512 C C . LEU A 1 65 ? -0.740 -2.186 0.201 1.00 67.69 65 LEU A C 1
ATOM 514 O O . LEU A 1 65 ? -0.113 -1.492 0.995 1.00 67.69 65 LEU A O 1
ATOM 518 N N . THR A 1 66 ? -0.274 -3.352 -0.231 1.00 66.00 66 THR A N 1
ATOM 519 C CA . THR A 1 66 ? 1.127 -3.752 -0.089 1.00 66.00 66 THR A CA 1
ATOM 520 C C . THR A 1 66 ? 1.995 -3.001 -1.097 1.00 66.00 66 THR A C 1
ATOM 522 O O . THR A 1 66 ? 1.530 -2.724 -2.207 1.00 66.00 66 THR A O 1
ATOM 525 N N . ASP A 1 67 ? 3.282 -2.830 -0.791 1.00 64.81 67 ASP A N 1
ATOM 526 C CA . ASP A 1 67 ? 4.289 -2.374 -1.763 1.00 64.81 67 ASP A CA 1
ATOM 527 C C . ASP A 1 67 ? 4.264 -3.201 -3.062 1.00 64.81 67 ASP A C 1
ATOM 529 O O . ASP A 1 67 ? 4.489 -2.667 -4.141 1.00 64.81 67 ASP A O 1
ATOM 533 N N . LEU A 1 68 ? 3.903 -4.487 -2.962 1.00 61.31 68 LEU A N 1
ATOM 534 C CA . LEU A 1 68 ? 3.600 -5.408 -4.066 1.00 61.31 68 LEU A CA 1
ATOM 535 C C . LEU A 1 68 ? 2.630 -4.811 -5.097 1.00 61.31 68 LEU A C 1
ATOM 537 O O . LEU A 1 68 ? 3.030 -4.486 -6.211 1.00 61.31 68 LEU A O 1
ATOM 541 N N . ASN A 1 69 ? 1.381 -4.583 -4.696 1.00 68.62 69 ASN A N 1
ATOM 542 C CA . ASN A 1 69 ? 0.336 -4.053 -5.571 1.00 68.62 69 ASN A CA 1
ATOM 543 C C . ASN A 1 69 ? 0.662 -2.660 -6.127 1.00 68.62 69 ASN A C 1
ATOM 545 O O . ASN A 1 69 ? 0.297 -2.349 -7.261 1.00 68.62 69 ASN A O 1
ATOM 549 N N . ILE A 1 70 ? 1.366 -1.826 -5.354 1.00 75.50 70 ILE A N 1
ATOM 550 C CA . ILE A 1 70 ? 1.788 -0.493 -5.804 1.00 75.50 70 ILE A CA 1
ATOM 551 C C . ILE A 1 70 ? 2.851 -0.610 -6.902 1.00 75.50 70 ILE A C 1
ATOM 553 O O . ILE A 1 70 ? 2.753 0.070 -7.923 1.00 75.50 70 ILE A O 1
ATOM 557 N N . ILE A 1 71 ? 3.856 -1.467 -6.713 1.00 82.75 71 ILE A N 1
ATOM 558 C CA . ILE A 1 71 ? 4.923 -1.691 -7.693 1.00 82.75 71 ILE A CA 1
ATOM 559 C C . ILE A 1 71 ? 4.355 -2.321 -8.963 1.00 82.75 71 ILE A C 1
ATOM 561 O O . ILE A 1 71 ? 4.638 -1.831 -10.051 1.00 82.75 71 ILE A O 1
ATOM 565 N N . GLU A 1 72 ? 3.491 -3.329 -8.852 1.00 82.69 72 GLU A N 1
ATOM 566 C CA . GLU A 1 72 ? 2.852 -3.917 -10.031 1.00 82.69 72 GLU A CA 1
ATOM 567 C C . GLU A 1 72 ? 2.000 -2.907 -10.807 1.00 82.69 72 GLU A C 1
ATOM 569 O O . GLU A 1 72 ? 2.018 -2.897 -12.038 1.00 82.69 72 GLU A O 1
ATOM 574 N N . ALA A 1 73 ? 1.247 -2.047 -10.110 1.00 86.00 73 ALA A N 1
ATOM 575 C CA . ALA A 1 73 ? 0.468 -0.993 -10.755 1.00 86.00 73 ALA A CA 1
ATOM 576 C C . ALA A 1 73 ? 1.372 0.003 -11.497 1.00 86.00 73 ALA A C 1
ATOM 578 O O . ALA A 1 73 ? 1.042 0.411 -12.610 1.00 86.00 73 ALA A O 1
ATOM 579 N N . LYS A 1 74 ? 2.529 0.354 -10.919 1.00 90.12 74 LYS A N 1
ATOM 580 C CA . LYS A 1 74 ? 3.531 1.207 -11.575 1.00 90.12 74 LYS A CA 1
ATOM 581 C C . LYS A 1 74 ? 4.145 0.542 -12.804 1.00 90.12 74 LYS A C 1
ATOM 583 O O . LYS A 1 74 ? 4.221 1.190 -13.840 1.00 90.12 74 LYS A O 1
ATOM 588 N N . ILE A 1 75 ? 4.520 -0.736 -12.710 1.00 91.88 75 ILE A N 1
ATOM 589 C CA . ILE A 1 75 ? 5.049 -1.510 -13.842 1.00 91.88 75 ILE A CA 1
ATOM 590 C C . ILE A 1 75 ? 4.017 -1.556 -14.975 1.00 91.88 75 ILE A C 1
ATOM 592 O O . ILE A 1 75 ? 4.339 -1.210 -16.108 1.00 91.88 75 ILE A O 1
ATOM 596 N N . ARG A 1 76 ? 2.759 -1.915 -14.667 1.00 92.12 76 ARG A N 1
ATOM 597 C CA . ARG A 1 76 ? 1.668 -1.947 -15.656 1.00 92.12 76 ARG A CA 1
ATOM 598 C C . ARG A 1 76 ? 1.469 -0.594 -16.329 1.00 92.12 76 ARG A C 1
ATOM 600 O O . ARG A 1 76 ? 1.359 -0.549 -17.548 1.00 92.12 76 ARG A O 1
ATOM 607 N N . LYS A 1 77 ? 1.438 0.491 -15.551 1.00 94.81 77 LYS A N 1
ATOM 608 C CA . LYS A 1 77 ? 1.272 1.843 -16.089 1.00 94.81 77 LYS A CA 1
ATOM 609 C C . LYS A 1 77 ? 2.427 2.221 -17.020 1.00 94.81 77 LYS A C 1
ATOM 611 O O . LYS A 1 77 ? 2.177 2.638 -18.143 1.00 94.81 77 LYS A O 1
ATOM 616 N N . ALA A 1 78 ? 3.670 2.033 -16.577 1.00 95.81 78 ALA A N 1
ATOM 617 C CA . ALA A 1 78 ? 4.847 2.375 -17.370 1.00 95.81 78 ALA A CA 1
ATOM 618 C C . ALA A 1 78 ? 4.903 1.571 -18.681 1.00 95.81 78 ALA A C 1
ATOM 620 O O . ALA A 1 78 ? 5.216 2.128 -19.726 1.00 95.81 78 ALA A O 1
ATOM 621 N N . TYR A 1 79 ? 4.514 0.293 -18.656 1.00 95.38 79 TYR A N 1
ATOM 622 C CA . TYR A 1 79 ? 4.403 -0.522 -19.866 1.00 95.38 79 TYR A CA 1
ATOM 623 C C . TYR A 1 79 ? 3.294 -0.038 -20.813 1.00 95.38 79 TYR A C 1
ATOM 625 O O . TYR A 1 79 ? 3.535 0.111 -22.006 1.00 95.38 79 TYR A O 1
ATOM 633 N N . GLN A 1 80 ? 2.102 0.276 -20.295 1.00 95.56 80 GLN A N 1
ATOM 634 C CA . GLN A 1 80 ? 0.989 0.806 -21.098 1.00 95.56 80 GLN A CA 1
ATOM 635 C C . GLN A 1 80 ? 1.308 2.151 -21.762 1.00 95.56 80 GLN A C 1
ATOM 637 O O . GLN A 1 80 ? 0.818 2.431 -22.853 1.00 95.56 80 GLN A O 1
ATOM 642 N N . GLU A 1 81 ? 2.107 2.984 -21.099 1.00 97.06 81 GLU A N 1
ATOM 643 C CA . GLU A 1 81 ? 2.536 4.296 -21.597 1.00 97.06 81 GLU A CA 1
ATOM 644 C C . GLU A 1 81 ? 3.828 4.219 -22.433 1.00 97.06 81 GLU A C 1
ATOM 646 O O . GLU A 1 81 ? 4.314 5.247 -22.902 1.00 97.06 81 GLU A O 1
ATOM 651 N N . SER A 1 82 ? 4.387 3.018 -22.631 1.00 95.25 82 SER A N 1
ATOM 652 C CA . SER A 1 82 ? 5.700 2.794 -23.252 1.00 95.25 82 SER A CA 1
ATOM 653 C C . SER A 1 82 ? 6.827 3.625 -22.618 1.00 95.25 82 SER A C 1
ATOM 655 O O . SER A 1 82 ? 7.798 3.997 -23.283 1.00 95.25 82 SER A O 1
ATOM 657 N N . ASP A 1 83 ? 6.721 3.917 -21.318 1.00 96.62 83 ASP A N 1
ATOM 658 C CA . ASP A 1 83 ? 7.720 4.658 -20.549 1.00 96.62 83 ASP A CA 1
ATOM 659 C C . ASP A 1 83 ? 8.889 3.735 -20.179 1.00 96.62 83 ASP A C 1
ATOM 661 O O . ASP A 1 83 ? 9.019 3.222 -19.062 1.00 96.62 83 ASP A O 1
ATOM 665 N N . LEU A 1 84 ? 9.761 3.522 -21.166 1.00 94.75 84 LEU A N 1
ATOM 666 C CA . LEU A 1 84 ? 10.977 2.722 -21.036 1.00 94.75 84 LEU A CA 1
ATOM 667 C C . LEU A 1 84 ? 11.871 3.190 -19.883 1.00 94.75 84 LEU A C 1
ATOM 669 O O . LEU A 1 84 ? 12.498 2.363 -19.223 1.00 94.75 84 LEU A O 1
ATOM 673 N N . LYS A 1 85 ? 11.928 4.501 -19.626 1.00 95.88 85 LYS A N 1
ATOM 674 C CA . LYS A 1 85 ? 12.801 5.072 -18.597 1.00 95.88 85 LYS A CA 1
ATOM 675 C C . LYS A 1 85 ? 12.301 4.720 -17.200 1.00 95.88 85 LYS A C 1
ATOM 677 O O . LYS A 1 85 ? 13.104 4.368 -16.335 1.00 95.88 85 LYS A O 1
ATOM 682 N N . GLU A 1 86 ? 10.994 4.808 -16.969 1.00 95.06 86 GLU A N 1
ATOM 683 C CA . GLU A 1 86 ? 10.418 4.419 -15.682 1.00 95.06 86 GLU A CA 1
ATOM 684 C C . GLU A 1 86 ? 10.453 2.894 -15.494 1.00 95.06 86 GLU A C 1
ATOM 686 O O . GLU A 1 86 ? 10.788 2.442 -14.399 1.00 95.06 86 GLU A O 1
ATOM 691 N N . LEU A 1 87 ? 10.226 2.091 -16.545 1.00 94.88 87 LEU A N 1
ATOM 692 C CA . LEU A 1 87 ? 10.405 0.631 -16.479 1.00 94.88 87 LEU A CA 1
ATOM 693 C C . LEU A 1 87 ? 11.838 0.237 -16.098 1.00 94.88 87 LEU A C 1
ATOM 695 O O . LEU A 1 87 ? 12.025 -0.571 -15.189 1.00 94.88 87 LEU A O 1
ATOM 699 N N . GLU A 1 88 ? 12.845 0.841 -16.733 1.00 96.31 88 GLU A N 1
ATOM 700 C CA . GLU A 1 88 ? 14.260 0.602 -16.426 1.00 96.31 88 GLU A CA 1
ATOM 701 C C . GLU A 1 88 ? 14.600 0.979 -14.982 1.00 96.31 88 GLU A C 1
ATOM 703 O O . GLU A 1 88 ? 15.266 0.235 -14.260 1.00 96.31 88 GLU A O 1
ATOM 708 N N . LYS A 1 89 ? 14.105 2.130 -14.522 1.00 96.06 89 LYS A N 1
ATOM 709 C CA . LYS A 1 89 ? 14.307 2.590 -13.148 1.00 96.06 89 LYS A CA 1
ATOM 710 C C . LYS A 1 89 ? 13.659 1.652 -12.130 1.00 96.06 89 LYS A C 1
ATOM 712 O O . LYS A 1 89 ? 14.282 1.354 -11.108 1.00 96.06 89 LYS A O 1
ATOM 717 N N . ILE A 1 90 ? 12.433 1.190 -12.387 1.00 93.94 90 ILE A N 1
ATOM 718 C CA . ILE A 1 90 ? 11.736 0.236 -11.516 1.00 93.94 90 ILE A CA 1
ATOM 719 C C . ILE A 1 90 ? 12.495 -1.095 -11.481 1.00 93.94 90 ILE A C 1
ATOM 721 O O . ILE A 1 90 ? 12.762 -1.597 -10.390 1.00 93.94 90 ILE A O 1
ATOM 725 N N . ALA A 1 91 ? 12.888 -1.629 -12.643 1.00 94.44 91 ALA A N 1
ATOM 726 C CA . ALA A 1 91 ? 13.637 -2.879 -12.755 1.00 94.44 91 ALA A CA 1
ATOM 727 C C . ALA A 1 91 ? 14.952 -2.827 -11.962 1.00 94.44 91 ALA A C 1
ATOM 729 O O . ALA A 1 91 ? 15.172 -3.654 -11.080 1.00 94.44 91 ALA A O 1
ATOM 730 N N . ASN A 1 92 ? 15.775 -1.799 -12.185 1.00 94.50 92 ASN A N 1
ATOM 731 C CA . ASN A 1 92 ? 17.050 -1.636 -11.481 1.00 94.50 92 ASN A CA 1
ATOM 732 C C . ASN A 1 92 ? 16.876 -1.436 -9.967 1.00 94.50 92 ASN A C 1
ATOM 734 O O . ASN A 1 92 ? 17.658 -1.962 -9.174 1.00 94.50 92 ASN A O 1
ATOM 738 N N . SER A 1 93 ? 15.837 -0.708 -9.547 1.00 92.88 93 SER A N 1
ATOM 739 C CA . SER A 1 93 ? 15.533 -0.531 -8.120 1.00 92.88 93 SER A CA 1
ATOM 740 C C . SER A 1 93 ? 15.158 -1.856 -7.449 1.00 92.88 93 SER A C 1
ATOM 742 O O . SER A 1 93 ? 15.571 -2.107 -6.319 1.00 92.88 93 SER A O 1
ATOM 744 N N . LEU A 1 94 ? 14.391 -2.708 -8.136 1.00 92.25 94 LEU A N 1
ATOM 745 C CA . LEU A 1 94 ? 13.991 -4.026 -7.639 1.00 92.25 94 LEU A CA 1
ATOM 746 C C . LEU A 1 94 ? 15.160 -5.010 -7.592 1.00 92.25 94 LEU A C 1
ATOM 748 O O . LEU A 1 94 ? 15.292 -5.716 -6.597 1.00 92.25 94 LEU A O 1
ATOM 752 N N . LEU A 1 95 ? 16.021 -5.010 -8.614 1.00 91.62 95 LEU A N 1
ATOM 753 C CA . LEU A 1 95 ? 17.257 -5.799 -8.628 1.00 91.62 95 LEU A CA 1
ATOM 754 C C . LEU A 1 95 ? 18.180 -5.391 -7.472 1.00 91.62 95 LEU A C 1
ATOM 756 O O . LEU A 1 95 ? 18.566 -6.232 -6.671 1.00 91.62 95 LEU A O 1
ATOM 760 N N . THR A 1 96 ? 18.402 -4.086 -7.283 1.00 91.50 96 THR A N 1
ATOM 761 C CA . THR A 1 96 ? 19.208 -3.574 -6.160 1.00 91.50 96 THR A CA 1
ATOM 762 C C . THR A 1 96 ? 18.602 -3.966 -4.806 1.00 91.50 96 THR A C 1
ATOM 764 O O . THR A 1 96 ? 19.312 -4.317 -3.866 1.00 91.50 96 THR A O 1
ATOM 767 N N . ALA A 1 97 ? 17.273 -3.913 -4.674 1.00 86.88 97 ALA A N 1
ATOM 768 C CA . ALA A 1 97 ? 16.595 -4.334 -3.452 1.00 86.88 97 ALA A CA 1
ATOM 769 C C . ALA A 1 97 ? 16.721 -5.848 -3.209 1.00 86.88 97 ALA A C 1
ATOM 771 O O . ALA A 1 97 ? 16.863 -6.262 -2.057 1.00 86.88 97 ALA A O 1
ATOM 772 N N . HIS A 1 98 ? 16.687 -6.663 -4.268 1.00 87.00 98 HIS A N 1
ATOM 773 C CA . HIS A 1 98 ? 16.930 -8.101 -4.187 1.00 87.00 98 HIS A CA 1
ATOM 774 C C . HIS A 1 98 ? 18.370 -8.406 -3.760 1.00 87.00 98 HIS A C 1
ATOM 776 O O . HIS A 1 98 ? 18.550 -9.199 -2.841 1.00 87.00 98 HIS A O 1
ATOM 782 N N . ASP A 1 99 ? 19.373 -7.713 -4.305 1.00 86.75 99 ASP A N 1
ATOM 783 C CA . ASP A 1 99 ? 20.780 -7.877 -3.902 1.00 86.75 99 ASP A CA 1
ATOM 784 C C . ASP A 1 99 ? 20.986 -7.622 -2.400 1.00 86.75 99 ASP A C 1
ATOM 786 O O . ASP A 1 99 ? 21.750 -8.314 -1.723 1.00 86.75 99 ASP A O 1
ATOM 790 N N . LEU A 1 100 ? 20.258 -6.646 -1.846 1.00 87.38 100 LEU A N 1
ATOM 791 C CA . LEU A 1 100 ? 20.269 -6.337 -0.414 1.00 87.38 100 LEU A CA 1
ATOM 792 C C . LEU A 1 100 ? 19.466 -7.344 0.428 1.00 87.38 100 LEU A C 1
ATOM 794 O O . LEU A 1 100 ? 19.677 -7.446 1.639 1.00 87.38 100 LEU A O 1
ATOM 798 N N . GLN A 1 101 ? 18.524 -8.067 -0.180 1.00 83.06 101 GLN A N 1
ATOM 799 C CA . GLN A 1 101 ? 17.620 -9.011 0.481 1.00 83.06 101 GLN A CA 1
ATOM 800 C C . GLN A 1 101 ? 17.434 -10.294 -0.351 1.00 83.06 101 GLN A C 1
ATOM 802 O O . GLN A 1 101 ? 16.310 -10.616 -0.745 1.00 83.06 101 GLN A O 1
ATOM 807 N N . PRO A 1 102 ? 18.492 -11.096 -0.568 1.00 80.00 102 PRO A N 1
ATOM 808 C CA . PRO A 1 102 ? 18.465 -12.191 -1.545 1.00 80.00 102 PRO A CA 1
ATOM 809 C C . PRO A 1 102 ? 17.485 -13.317 -1.179 1.00 80.00 102 PRO A C 1
ATOM 811 O O . PRO A 1 102 ? 17.024 -14.064 -2.032 1.00 80.00 102 PRO A O 1
ATOM 814 N N . LYS A 1 103 ? 17.097 -13.431 0.099 1.00 80.81 103 LYS A N 1
ATOM 815 C CA . LYS A 1 103 ? 16.080 -14.398 0.558 1.00 80.81 103 LYS A CA 1
ATOM 816 C C . LYS A 1 103 ? 14.639 -13.947 0.297 1.00 80.81 103 LYS A C 1
ATOM 818 O O . LYS A 1 103 ? 13.708 -14.709 0.545 1.00 80.81 103 LYS A O 1
ATOM 823 N N . ASN A 1 104 ? 14.437 -12.709 -0.146 1.00 78.56 104 ASN A N 1
ATOM 824 C CA . ASN A 1 104 ? 13.120 -12.157 -0.415 1.00 78.56 104 ASN A CA 1
ATOM 825 C C . ASN A 1 104 ? 12.708 -12.472 -1.862 1.00 78.56 104 ASN A C 1
ATOM 827 O O . ASN A 1 104 ? 12.916 -11.668 -2.771 1.00 78.56 104 ASN A O 1
ATOM 831 N N . GLN A 1 105 ? 12.125 -13.658 -2.067 1.00 81.00 105 GLN A N 1
ATOM 832 C CA . GLN A 1 105 ? 11.679 -14.133 -3.387 1.00 81.00 105 GLN A CA 1
ATOM 833 C C . GLN A 1 105 ? 10.661 -13.199 -4.056 1.00 81.00 105 GLN A C 1
ATOM 835 O O . GLN A 1 105 ? 10.601 -13.122 -5.278 1.00 81.00 105 GLN A O 1
ATOM 840 N N . ASP A 1 106 ? 9.897 -12.444 -3.269 1.00 81.88 106 ASP A N 1
ATOM 841 C CA . ASP A 1 106 ? 8.947 -11.468 -3.795 1.00 81.88 106 ASP A CA 1
ATOM 842 C C . ASP A 1 106 ? 9.643 -10.349 -4.591 1.00 81.88 106 ASP A C 1
ATOM 844 O O . ASP A 1 106 ? 9.172 -9.942 -5.653 1.00 81.88 106 ASP A O 1
ATOM 848 N N . LEU A 1 107 ? 10.808 -9.883 -4.125 1.00 84.50 107 LEU A N 1
ATOM 849 C CA . LEU A 1 107 ? 11.606 -8.891 -4.852 1.00 84.50 107 LEU A CA 1
ATOM 850 C C . LEU A 1 107 ? 12.154 -9.458 -6.162 1.00 84.50 107 LEU A C 1
ATOM 852 O O . LEU A 1 107 ? 12.133 -8.757 -7.173 1.00 84.50 107 LEU A O 1
ATOM 856 N N . LEU A 1 108 ? 12.573 -10.726 -6.154 1.00 86.62 108 LEU A N 1
ATOM 857 C CA . LEU A 1 108 ? 13.085 -11.411 -7.339 1.00 86.62 108 LEU A CA 1
ATOM 858 C C . LEU A 1 108 ? 12.006 -11.544 -8.422 1.00 86.62 108 LEU A C 1
ATOM 860 O O . LEU A 1 108 ? 12.225 -11.160 -9.569 1.00 86.62 108 LEU A O 1
ATOM 864 N N . ILE A 1 109 ? 10.813 -12.015 -8.045 1.00 86.19 109 ILE A N 1
ATOM 865 C CA . ILE A 1 109 ? 9.678 -12.169 -8.968 1.00 86.19 109 ILE A CA 1
ATOM 866 C C . ILE A 1 109 ? 9.296 -10.815 -9.579 1.00 86.1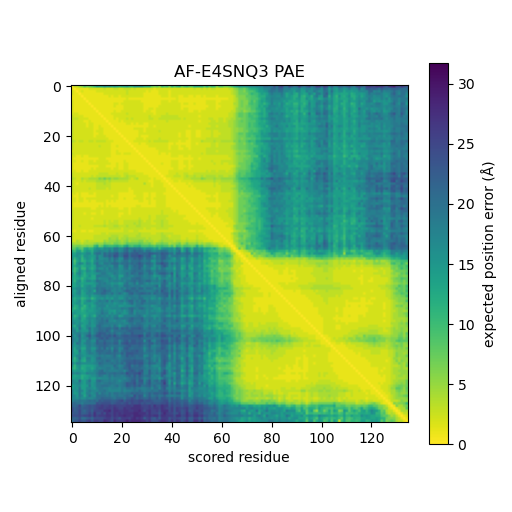9 109 ILE A C 1
ATOM 868 O O . ILE A 1 109 ? 9.099 -10.705 -10.789 1.00 86.19 109 ILE A O 1
ATOM 872 N N . LYS A 1 110 ? 9.244 -9.749 -8.773 1.00 86.88 110 LYS A N 1
ATOM 873 C CA . LYS A 1 110 ? 8.956 -8.398 -9.276 1.00 86.88 110 LYS A CA 1
ATOM 874 C C . LYS A 1 110 ? 10.029 -7.883 -10.221 1.00 86.88 110 LYS A C 1
ATOM 876 O O . LYS A 1 110 ? 9.691 -7.282 -11.241 1.00 86.88 110 LYS A O 1
ATOM 881 N N . ALA A 1 111 ? 11.300 -8.084 -9.874 1.00 90.56 111 ALA A N 1
ATOM 882 C CA . ALA A 1 111 ? 12.416 -7.695 -10.722 1.00 90.56 111 ALA A CA 1
ATOM 883 C C . ALA A 1 111 ? 12.315 -8.395 -12.083 1.00 90.56 111 ALA A C 1
ATOM 885 O O . ALA A 1 111 ? 12.422 -7.731 -13.112 1.00 90.56 111 ALA A O 1
ATOM 886 N N . ALA A 1 112 ? 11.999 -9.693 -12.093 1.00 90.44 112 ALA A N 1
ATOM 887 C CA . ALA A 1 112 ? 11.802 -10.474 -13.311 1.00 90.44 112 ALA A CA 1
ATOM 888 C C . ALA A 1 112 ? 10.647 -9.933 -14.166 1.00 90.44 112 ALA A C 1
ATOM 890 O O . ALA A 1 112 ? 10.809 -9.723 -15.366 1.00 90.44 112 ALA A O 1
ATOM 891 N N . ILE A 1 113 ? 9.498 -9.629 -13.551 1.00 90.81 113 ILE A N 1
ATOM 892 C CA . ILE A 1 113 ? 8.343 -9.043 -14.247 1.00 90.81 113 ILE A CA 1
ATOM 893 C C . ILE A 1 113 ? 8.706 -7.686 -14.871 1.00 90.81 113 ILE A C 1
ATOM 895 O O . ILE A 1 113 ? 8.422 -7.455 -16.046 1.00 90.81 113 ILE A O 1
ATOM 899 N N . ALA A 1 114 ? 9.348 -6.793 -14.111 1.00 93.06 114 ALA A N 1
ATOM 900 C CA . ALA A 1 114 ? 9.760 -5.481 -14.610 1.00 93.06 114 ALA A CA 1
ATOM 901 C C . ALA A 1 114 ? 10.777 -5.595 -15.761 1.00 93.06 114 ALA A C 1
ATOM 903 O O . ALA A 1 114 ? 10.634 -4.910 -16.774 1.00 93.06 114 ALA A O 1
ATOM 904 N N . CYS A 1 115 ? 11.763 -6.491 -15.635 1.00 93.56 115 CYS A N 1
ATOM 905 C CA . CYS A 1 115 ? 12.756 -6.752 -16.678 1.00 93.56 115 CYS A CA 1
ATOM 906 C C . CYS A 1 115 ? 12.118 -7.323 -17.948 1.00 93.56 115 CYS A C 1
ATOM 908 O O . CYS A 1 115 ? 12.486 -6.903 -19.040 1.00 93.56 115 CYS A O 1
ATOM 910 N N . ASN A 1 116 ? 11.137 -8.222 -17.822 1.00 93.38 116 ASN A N 1
ATOM 911 C CA . ASN A 1 116 ? 10.431 -8.791 -18.970 1.00 93.38 116 ASN A CA 1
ATOM 912 C C . ASN A 1 116 ? 9.648 -7.727 -19.746 1.00 93.38 116 ASN A C 1
ATOM 914 O O . ASN A 1 116 ? 9.766 -7.664 -20.967 1.00 93.38 116 ASN A O 1
ATOM 918 N N . TYR A 1 117 ? 8.903 -6.852 -19.062 1.00 93.31 117 TYR A N 1
ATOM 919 C CA . TYR A 1 117 ? 8.190 -5.758 -19.735 1.00 93.31 117 TYR A CA 1
ATOM 920 C C . TYR A 1 117 ? 9.137 -4.739 -20.376 1.00 93.31 117 TYR A C 1
ATOM 922 O O . TYR A 1 117 ? 8.852 -4.225 -21.455 1.00 93.31 117 TYR A O 1
ATOM 930 N N . TYR A 1 118 ? 10.280 -4.458 -19.746 1.00 95.56 118 TYR A N 1
ATOM 931 C CA . TYR A 1 118 ? 11.309 -3.626 -20.365 1.00 95.56 118 TYR A CA 1
ATOM 932 C C . TYR A 1 118 ? 11.911 -4.292 -21.608 1.00 95.56 118 TYR A C 1
ATOM 934 O O . TYR A 1 118 ? 12.096 -3.631 -22.631 1.00 95.56 118 TYR A O 1
ATOM 942 N N . MET A 1 119 ? 12.208 -5.591 -21.538 1.00 94.94 119 MET A N 1
ATOM 943 C CA . MET A 1 119 ? 12.780 -6.355 -22.645 1.00 94.94 119 MET A CA 1
ATOM 944 C C . MET A 1 119 ? 11.830 -6.413 -23.840 1.00 94.94 119 MET A C 1
ATOM 946 O O . MET A 1 119 ? 12.288 -6.236 -24.962 1.00 94.94 119 MET A O 1
ATOM 950 N N . ASP A 1 120 ? 10.530 -6.589 -23.609 1.00 94.75 120 ASP A N 1
ATOM 951 C CA . ASP A 1 120 ? 9.513 -6.593 -24.666 1.00 94.75 120 ASP A CA 1
ATOM 952 C C . ASP A 1 120 ? 9.507 -5.284 -25.481 1.00 94.75 120 ASP A C 1
ATOM 954 O O . ASP A 1 120 ? 9.478 -5.308 -26.709 1.00 94.75 120 ASP A O 1
ATOM 958 N N . LEU A 1 121 ? 9.638 -4.131 -24.813 1.00 92.69 121 LEU A N 1
ATOM 959 C CA . LEU A 1 121 ? 9.637 -2.823 -25.480 1.00 92.69 121 LEU A CA 1
ATOM 960 C C . LEU A 1 121 ? 11.007 -2.393 -26.036 1.00 92.69 121 LEU A C 1
ATOM 962 O O . LEU A 1 121 ? 11.066 -1.592 -26.969 1.00 92.69 121 LEU A O 1
ATOM 966 N N . SER A 1 122 ? 12.115 -2.863 -25.453 1.00 94.19 122 SER A N 1
ATOM 967 C CA . SER A 1 122 ? 13.472 -2.377 -25.769 1.00 94.19 122 SER A CA 1
ATOM 968 C C . SER A 1 122 ? 14.374 -3.391 -26.478 1.00 94.19 122 SER A C 1
ATOM 970 O O . SER A 1 122 ? 15.431 -3.009 -26.985 1.00 94.19 122 SER A O 1
ATOM 972 N N . ASN A 1 123 ? 13.993 -4.671 -26.485 1.00 91.88 123 ASN A N 1
ATOM 973 C CA . ASN A 1 123 ? 14.827 -5.826 -26.838 1.00 91.88 123 ASN A CA 1
ATOM 974 C C . ASN A 1 123 ? 16.114 -5.975 -26.003 1.00 91.88 123 ASN A C 1
ATOM 976 O O . ASN A 1 123 ? 17.062 -6.637 -26.429 1.00 91.88 123 ASN A O 1
ATOM 980 N N . LYS A 1 124 ? 16.176 -5.371 -24.809 1.00 92.12 124 LYS A N 1
ATOM 981 C CA . LYS A 1 124 ? 17.320 -5.475 -23.892 1.00 92.12 124 LYS A CA 1
ATOM 982 C C . LYS A 1 124 ? 16.925 -6.219 -22.624 1.00 92.12 124 LYS A C 1
ATOM 984 O O . LYS A 1 124 ? 15.984 -5.830 -21.940 1.00 92.12 124 LYS A O 1
ATOM 989 N N . ASN A 1 125 ? 17.678 -7.261 -22.285 1.00 90.56 125 ASN A N 1
ATOM 990 C CA . ASN A 1 125 ? 17.487 -7.984 -21.034 1.00 90.56 125 ASN A CA 1
ATOM 991 C C . ASN A 1 125 ? 18.310 -7.335 -19.910 1.00 90.56 125 ASN A C 1
ATOM 993 O O . ASN A 1 125 ? 19.535 -7.271 -20.003 1.00 90.56 125 ASN A O 1
ATOM 997 N N . LEU A 1 126 ? 17.629 -6.872 -18.862 1.00 90.56 126 LEU A N 1
ATOM 998 C CA . LEU A 1 126 ? 18.254 -6.337 -17.647 1.00 90.56 126 LEU A CA 1
ATOM 999 C C . LEU A 1 126 ? 18.386 -7.386 -16.533 1.00 90.56 126 LEU A C 1
ATOM 1001 O O . LEU A 1 126 ? 19.070 -7.137 -15.545 1.00 90.56 126 LEU A O 1
ATOM 1005 N N . PHE A 1 127 ? 17.735 -8.544 -16.667 1.00 88.81 127 PHE A N 1
ATOM 1006 C CA . PHE A 1 127 ? 17.706 -9.557 -15.622 1.00 88.81 127 PHE A CA 1
ATOM 1007 C C . PHE A 1 127 ? 19.025 -10.351 -15.586 1.00 88.81 127 PHE A C 1
ATOM 1009 O O . PHE A 1 127 ? 19.432 -10.890 -16.626 1.00 88.81 127 PHE A O 1
ATOM 1016 N N . PRO A 1 128 ? 19.707 -10.460 -14.430 1.00 82.12 128 PRO A N 1
ATOM 1017 C CA . PRO A 1 128 ? 20.961 -11.199 -14.330 1.00 82.12 128 PRO A CA 1
ATOM 1018 C C . PRO A 1 128 ? 20.779 -12.690 -14.645 1.00 82.12 128 PRO A C 1
ATOM 1020 O O . PRO A 1 128 ? 19.875 -13.352 -14.138 1.00 82.12 128 PRO A O 1
ATOM 1023 N N . GLN A 1 129 ? 21.679 -13.260 -15.451 1.00 72.81 129 GLN A N 1
ATOM 1024 C CA . GLN A 1 129 ? 21.592 -14.672 -15.858 1.00 72.81 129 GLN A CA 1
ATOM 1025 C C . GLN A 1 129 ? 21.714 -15.657 -14.682 1.00 72.81 129 GLN A C 1
ATOM 1027 O O . GLN A 1 129 ? 21.130 -16.736 -14.731 1.00 72.81 129 GLN A O 1
ATOM 1032 N N . ASN A 1 130 ? 22.431 -15.285 -13.617 1.00 68.31 130 ASN A N 1
ATOM 1033 C CA . ASN A 1 130 ? 22.601 -16.126 -12.424 1.00 68.31 130 ASN A CA 1
ATOM 1034 C C . ASN A 1 130 ? 21.315 -16.244 -11.589 1.00 68.31 130 ASN A C 1
ATOM 1036 O O . ASN A 1 130 ? 21.122 -17.241 -10.893 1.00 68.31 130 ASN A O 1
ATOM 1040 N N . ASP A 1 131 ? 20.428 -15.255 -11.693 1.00 62.62 131 ASP A N 1
ATOM 1041 C CA . ASP A 1 131 ? 19.176 -15.199 -10.938 1.00 62.62 131 ASP A CA 1
ATOM 1042 C C . ASP A 1 131 ? 18.028 -15.885 -11.690 1.00 62.62 131 ASP A C 1
ATOM 1044 O O . ASP A 1 131 ? 17.047 -16.314 -11.086 1.00 62.62 131 ASP A O 1
ATOM 1048 N N . ALA A 1 132 ? 18.176 -16.090 -13.005 1.00 63.25 132 ALA A N 1
ATOM 1049 C CA . ALA A 1 132 ? 17.224 -16.838 -13.829 1.00 63.25 132 ALA A CA 1
ATOM 1050 C C . ALA A 1 132 ? 17.123 -18.326 -13.445 1.00 63.25 132 ALA A C 1
ATOM 1052 O O . ALA A 1 132 ? 16.123 -18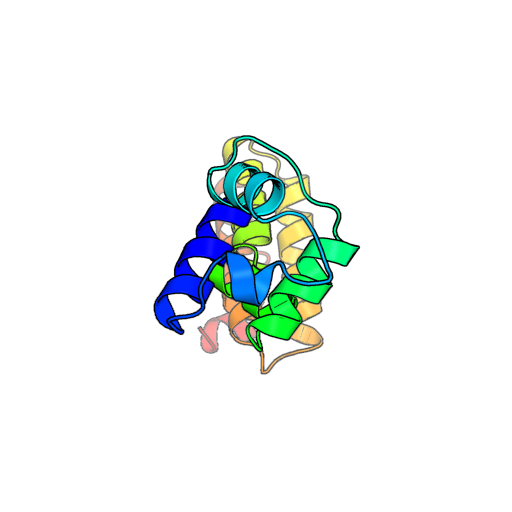.966 -13.746 1.00 63.25 132 ALA A O 1
ATOM 1053 N N . LEU A 1 133 ? 18.139 -18.873 -12.769 1.00 60.97 133 LEU A N 1
ATOM 1054 C CA . LEU A 1 133 ? 18.149 -20.247 -12.249 1.00 60.97 133 LEU A CA 1
ATOM 1055 C C . LEU A 1 133 ? 17.393 -20.395 -10.916 1.00 60.97 133 LEU A C 1
ATOM 1057 O O . LEU A 1 133 ? 17.253 -21.512 -10.420 1.00 60.97 133 LEU A O 1
ATOM 1061 N N . GLN A 1 134 ? 16.971 -19.279 -10.313 1.00 57.19 134 GLN A N 1
ATOM 1062 C CA . GLN A 1 134 ? 16.331 -19.223 -8.993 1.00 57.19 134 GLN A CA 1
ATOM 1063 C C . GLN A 1 134 ? 14.824 -18.915 -9.058 1.00 57.19 134 GLN A C 1
ATOM 1065 O O . GLN A 1 134 ? 14.171 -18.876 -8.012 1.00 57.19 134 GLN A O 1
ATOM 1070 N N . LEU A 1 135 ? 14.295 -18.687 -10.266 1.00 56.59 135 LEU A N 1
ATOM 1071 C CA . LEU A 1 135 ? 12.866 -18.557 -10.577 1.00 56.59 135 LEU A CA 1
ATOM 1072 C C . LEU A 1 135 ? 12.266 -19.924 -10.924 1.00 56.59 135 LEU A C 1
ATOM 1074 O O . LEU A 1 135 ? 11.122 -20.171 -10.483 1.00 56.59 135 LEU A O 1
#

Organism: Lactobacillus amylovorus (strain GRL 1112) (NCBI:txid695560)

Sequence (135 aa):
MLGEKFRELRKQQGISIIKVSEGITSASSLQRWENNKGEMSIEKVTNLLNRINIRPNEFLAKAGLTDLNIIEAKIRKAYQESDLKELEKIANSLLTAHDLQPKNQDLLIKAAIACNYYMDLSNKNLFPQNDALQL

Mean predicted aligned error: 9.81 Å